Protein AF-A0A5N6PTI0-F1 (afdb_monomer)

pLDDT: mean 85.07, std 8.72, range [55.5, 95.88]

Organism: NCBI:txid192012

Sequence (75 aa):
MAEMYAAVVGQNFKIHSILISETEVGSANKVPKLLDLTDYDNWKGRFETHLNGTDTNLWERILSPYERPRVPSNS

Structure (mmCIF, N/CA/C/O backbone):
data_AF-A0A5N6PTI0-F1
#
_en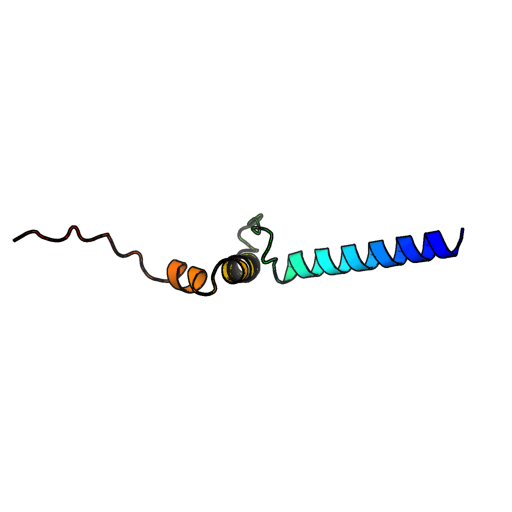try.id   AF-A0A5N6PTI0-F1
#
loop_
_atom_site.group_PDB
_atom_site.id
_atom_site.type_symbol
_atom_site.label_atom_id
_atom_site.label_alt_id
_atom_site.label_comp_id
_atom_site.label_asym_id
_atom_site.label_entity_id
_atom_site.label_seq_id
_atom_site.pdbx_PDB_ins_code
_atom_site.Cartn_x
_atom_site.Cartn_y
_atom_site.Cartn_z
_atom_site.occupancy
_atom_site.B_iso_or_equiv
_atom_site.auth_seq_id
_atom_site.auth_comp_id
_atom_site.auth_asym_id
_atom_site.auth_atom_id
_atom_site.pdbx_PDB_model_num
ATOM 1 N N . MET A 1 1 ? 13.267 17.615 36.605 1.00 61.91 1 MET A N 1
ATOM 2 C CA . MET A 1 1 ? 14.090 17.663 35.369 1.00 61.91 1 MET A CA 1
ATOM 3 C C . MET A 1 1 ? 14.243 16.277 34.729 1.00 61.91 1 MET A C 1
ATOM 5 O O . MET A 1 1 ? 13.956 16.160 33.549 1.00 61.91 1 MET A O 1
ATOM 9 N N . ALA A 1 2 ? 14.604 15.222 35.477 1.00 71.56 2 ALA A N 1
ATOM 10 C CA . ALA A 1 2 ? 14.717 13.846 34.956 1.00 71.56 2 ALA A CA 1
ATOM 11 C C . ALA A 1 2 ? 13.417 13.287 34.331 1.00 71.56 2 ALA A C 1
ATOM 13 O O . ALA A 1 2 ? 13.457 12.677 33.269 1.00 71.56 2 ALA A O 1
ATOM 14 N N . GLU A 1 3 ? 12.259 13.565 34.932 1.00 74.81 3 GLU A N 1
ATOM 15 C CA . GLU A 1 3 ? 10.949 13.140 34.407 1.00 74.81 3 GLU A CA 1
ATOM 16 C C . GLU A 1 3 ? 10.597 13.806 33.069 1.00 74.81 3 GLU A C 1
ATOM 18 O O . GLU A 1 3 ? 10.003 13.180 32.196 1.00 74.81 3 GLU A O 1
ATOM 23 N N . MET A 1 4 ? 11.026 15.057 32.870 1.00 76.44 4 MET A N 1
ATOM 24 C CA . MET A 1 4 ? 10.850 15.775 31.605 1.00 76.44 4 MET A CA 1
ATOM 25 C C . MET A 1 4 ? 11.687 15.128 30.494 1.00 76.44 4 MET A C 1
ATOM 27 O O . MET A 1 4 ? 11.185 14.922 29.394 1.00 76.44 4 MET A O 1
ATOM 31 N N . TYR A 1 5 ? 12.930 14.734 30.794 1.00 76.12 5 TYR A N 1
ATOM 32 C CA . TYR A 1 5 ? 13.762 13.976 29.855 1.00 76.12 5 TYR A CA 1
ATOM 33 C C . TYR A 1 5 ? 13.160 12.603 29.538 1.00 76.12 5 TYR A C 1
ATOM 35 O O . TYR A 1 5 ? 13.110 12.223 28.371 1.00 76.12 5 TYR A O 1
ATOM 43 N N . ALA A 1 6 ? 12.639 11.886 30.540 1.00 77.62 6 ALA A N 1
ATOM 44 C CA . ALA A 1 6 ? 11.968 10.603 30.330 1.00 77.62 6 ALA A CA 1
ATOM 45 C C . ALA A 1 6 ? 10.717 10.739 29.440 1.00 77.62 6 ALA A C 1
ATOM 47 O O . ALA A 1 6 ? 1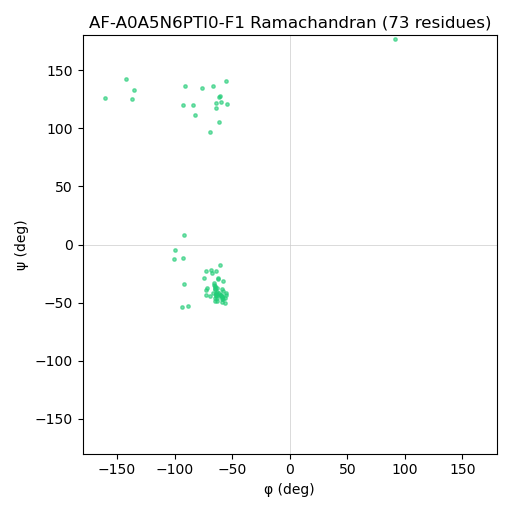0.516 9.935 28.529 1.00 77.62 6 ALA A O 1
ATOM 48 N N . ALA A 1 7 ? 9.913 11.788 29.645 1.00 78.81 7 ALA A N 1
ATOM 49 C CA . ALA A 1 7 ? 8.749 12.080 28.813 1.00 78.81 7 ALA A CA 1
ATOM 50 C C . ALA A 1 7 ? 9.137 12.396 27.357 1.00 78.81 7 ALA A C 1
ATOM 52 O O . ALA A 1 7 ? 8.519 11.869 26.432 1.00 78.81 7 ALA A O 1
ATOM 53 N N . VAL A 1 8 ? 10.185 13.200 27.146 1.00 78.12 8 VAL A N 1
ATOM 54 C CA . VAL A 1 8 ? 10.695 13.539 25.805 1.00 78.12 8 VAL A CA 1
ATOM 55 C C . VAL A 1 8 ? 11.240 12.301 25.086 1.00 78.12 8 VAL A C 1
ATOM 57 O O . VAL A 1 8 ? 10.903 12.068 23.927 1.00 78.12 8 VAL A O 1
ATOM 60 N N . VAL A 1 9 ? 12.018 11.457 25.772 1.00 75.88 9 VAL A N 1
ATOM 61 C CA . VAL A 1 9 ? 12.525 10.191 25.211 1.00 75.88 9 VAL A CA 1
ATOM 62 C C . VAL A 1 9 ? 11.373 9.260 24.824 1.00 75.88 9 VAL A C 1
ATOM 64 O O . VAL A 1 9 ? 11.377 8.699 23.728 1.00 75.88 9 VAL A O 1
ATOM 67 N N . GLY A 1 10 ? 10.350 9.142 25.677 1.00 78.50 10 GLY A N 1
ATOM 68 C CA . GLY A 1 10 ? 9.165 8.334 25.392 1.00 78.50 10 GLY A CA 1
ATOM 69 C C . GLY A 1 10 ? 8.358 8.834 24.188 1.00 78.50 10 GLY A C 1
ATOM 70 O O . GLY A 1 10 ? 7.860 8.025 23.407 1.00 78.50 10 GLY A O 1
ATOM 71 N N . GLN A 1 11 ? 8.243 10.152 24.000 1.00 77.12 11 GLN A N 1
ATOM 72 C CA . GLN A 1 11 ? 7.592 10.727 22.817 1.00 77.12 11 GLN A CA 1
ATOM 73 C C . GLN A 1 11 ? 8.406 10.492 21.543 1.00 77.12 11 GLN A C 1
ATOM 75 O O . GLN A 1 11 ? 7.841 10.062 20.539 1.00 77.12 11 GLN A O 1
ATOM 80 N N . ASN A 1 12 ? 9.725 10.693 21.597 1.00 79.31 12 ASN A N 1
ATOM 81 C CA . ASN A 1 12 ? 10.606 10.445 20.457 1.00 79.31 12 ASN A CA 1
ATOM 82 C C . ASN A 1 12 ? 10.520 8.989 19.994 1.00 79.31 12 ASN A C 1
ATOM 84 O O . ASN A 1 12 ? 10.372 8.735 18.802 1.00 79.31 12 ASN A O 1
ATOM 88 N N . PHE A 1 13 ? 10.528 8.033 20.927 1.00 83.88 13 PHE A N 1
ATOM 89 C CA . PHE A 1 13 ? 10.377 6.617 20.596 1.00 83.88 13 PHE A CA 1
ATOM 90 C C . PHE A 1 13 ? 9.058 6.325 19.864 1.00 83.88 13 PHE A C 1
ATOM 92 O O . PHE A 1 13 ? 9.067 5.656 18.833 1.00 83.88 13 PHE A O 1
ATOM 99 N N . LYS A 1 14 ? 7.935 6.877 20.345 1.00 83.31 14 LYS A N 1
ATOM 100 C CA . LYS A 1 14 ? 6.620 6.710 19.700 1.00 83.31 14 LYS A CA 1
ATOM 101 C C . LYS A 1 14 ? 6.578 7.312 18.296 1.00 83.31 14 LYS A C 1
ATOM 103 O O . LYS A 1 14 ? 6.003 6.717 17.390 1.00 83.31 14 LYS A O 1
ATOM 108 N N . ILE A 1 15 ? 7.186 8.480 18.101 1.00 83.00 15 ILE A N 1
ATOM 109 C CA . ILE A 1 15 ? 7.264 9.112 16.779 1.00 83.00 15 ILE A CA 1
ATOM 110 C C . ILE A 1 15 ? 8.098 8.240 15.838 1.00 83.00 15 ILE A C 1
ATOM 112 O O . ILE A 1 15 ? 7.658 7.958 14.728 1.00 83.00 15 ILE A O 1
ATOM 116 N N . HIS A 1 16 ? 9.256 7.749 16.288 1.00 79.44 16 HIS A N 1
ATOM 117 C CA . HIS A 1 16 ? 10.084 6.843 15.493 1.00 79.44 16 HIS A CA 1
ATOM 118 C C . HIS A 1 16 ? 9.345 5.554 15.118 1.00 79.44 16 HIS A C 1
ATOM 120 O O . HIS A 1 16 ? 9.404 5.153 13.959 1.00 79.44 16 HIS A O 1
ATOM 126 N N . SER A 1 17 ? 8.604 4.936 16.044 1.00 78.25 17 SER A N 1
ATOM 127 C CA . SER A 1 17 ? 7.838 3.720 15.741 1.00 78.25 17 SER A CA 1
ATOM 128 C C . SER A 1 17 ? 6.717 3.966 14.730 1.00 78.25 17 SER A C 1
ATOM 130 O O . SER A 1 17 ? 6.485 3.130 13.858 1.00 78.25 17 SER A O 1
ATOM 132 N N . ILE A 1 18 ? 6.040 5.118 14.818 1.00 79.81 18 ILE A N 1
ATOM 133 C CA . ILE A 1 18 ? 5.010 5.514 13.847 1.00 79.81 18 ILE A CA 1
ATOM 134 C C . ILE A 1 18 ? 5.644 5.717 12.472 1.00 79.81 18 ILE A C 1
ATOM 136 O O . ILE A 1 18 ? 5.168 5.141 11.502 1.00 79.81 18 ILE A O 1
ATOM 140 N N . LEU A 1 19 ? 6.745 6.469 12.395 1.00 79.44 19 LEU A N 1
ATOM 141 C CA . LEU A 1 19 ? 7.438 6.729 11.134 1.00 79.44 19 LEU A CA 1
ATOM 142 C C . LEU A 1 19 ? 7.898 5.432 10.463 1.00 79.44 19 LEU A C 1
ATOM 144 O O . LEU A 1 19 ? 7.679 5.270 9.267 1.00 79.44 19 LEU A O 1
ATOM 148 N N . ILE A 1 20 ? 8.485 4.495 11.215 1.00 80.44 20 ILE A N 1
ATOM 149 C CA . ILE A 1 20 ? 8.890 3.183 10.684 1.00 80.44 20 ILE A CA 1
ATOM 150 C C . ILE A 1 20 ? 7.672 2.448 10.120 1.00 80.44 20 ILE A C 1
ATOM 152 O O . ILE A 1 20 ? 7.689 2.066 8.953 1.00 80.44 20 ILE A O 1
ATOM 156 N N . SER A 1 21 ? 6.587 2.372 10.896 1.00 77.19 21 SER A N 1
ATOM 157 C CA . SER A 1 21 ? 5.351 1.707 10.469 1.00 77.19 21 SER A CA 1
ATOM 158 C C . SER A 1 21 ? 4.794 2.324 9.182 1.00 77.19 21 SER A C 1
ATOM 160 O O . SER A 1 21 ? 4.499 1.610 8.231 1.00 77.19 21 SER A O 1
ATOM 162 N N . GLU A 1 22 ? 4.720 3.655 9.089 1.00 81.00 2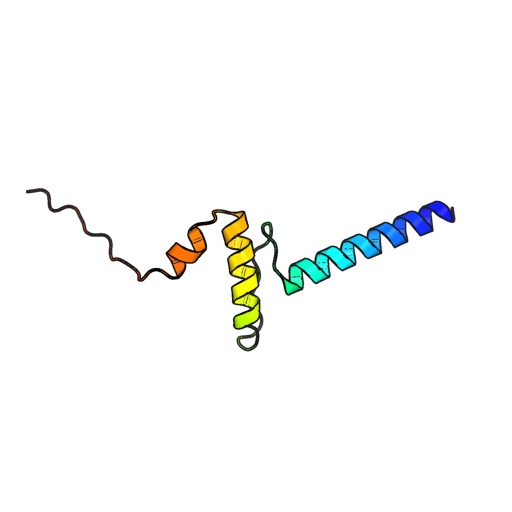2 GLU A N 1
ATOM 163 C CA . GLU A 1 22 ? 4.272 4.341 7.868 1.00 81.00 22 GLU A CA 1
ATOM 164 C C . GLU A 1 22 ? 5.185 4.069 6.665 1.00 81.00 22 GLU A C 1
ATOM 166 O O . GLU A 1 22 ? 4.729 4.077 5.521 1.00 81.00 22 GLU A O 1
ATOM 171 N N . THR A 1 23 ? 6.476 3.832 6.907 1.00 79.00 23 THR A N 1
ATOM 172 C CA . THR A 1 23 ? 7.438 3.524 5.843 1.00 79.00 23 THR A CA 1
ATOM 173 C C . THR A 1 23 ? 7.268 2.097 5.321 1.00 79.00 23 THR A C 1
ATOM 175 O O . THR A 1 23 ? 7.537 1.868 4.141 1.00 79.00 23 THR A O 1
ATOM 178 N N . GLU A 1 24 ? 6.799 1.173 6.164 1.00 82.12 24 GLU A N 1
ATOM 179 C CA . GLU A 1 24 ? 6.577 -0.243 5.846 1.00 82.12 24 GLU A CA 1
ATOM 180 C C . GLU A 1 24 ? 5.180 -0.503 5.263 1.00 82.12 24 GLU A C 1
ATOM 182 O O . GLU A 1 24 ? 5.066 -1.069 4.178 1.00 82.12 24 GLU A O 1
ATOM 187 N N . VAL A 1 25 ? 4.115 -0.057 5.940 1.00 82.38 25 VAL A N 1
ATOM 188 C CA . VAL A 1 25 ? 2.717 -0.353 5.556 1.00 82.38 25 VAL A CA 1
ATOM 189 C C . VAL A 1 25 ? 2.019 0.785 4.810 1.00 82.38 25 VAL A C 1
ATOM 191 O O . VAL A 1 25 ? 0.967 0.585 4.201 1.00 82.38 25 VAL A O 1
ATOM 194 N N . GLY A 1 26 ? 2.617 1.977 4.803 1.00 85.94 26 GLY A N 1
ATOM 195 C CA . GLY A 1 26 ? 2.041 3.173 4.197 1.00 85.94 26 GLY A CA 1
ATOM 196 C C . GLY A 1 26 ? 1.220 3.989 5.191 1.00 85.94 26 GLY A C 1
ATOM 197 O O . GLY A 1 26 ? 1.046 3.623 6.351 1.00 85.94 26 GLY A O 1
ATOM 198 N N . SER A 1 27 ? 0.719 5.133 4.731 1.00 87.25 27 SER A N 1
ATOM 199 C CA . SER A 1 27 ? -0.066 6.060 5.547 1.00 87.25 27 SER A CA 1
ATOM 200 C C . SER A 1 27 ? -1.282 6.533 4.764 1.00 87.25 27 SER A C 1
ATOM 202 O O . SER A 1 27 ? -1.162 6.977 3.622 1.00 87.25 27 SER A O 1
ATOM 204 N N . ALA A 1 28 ? -2.454 6.508 5.399 1.00 87.06 28 ALA A N 1
ATOM 205 C CA . ALA A 1 28 ? -3.672 7.097 4.843 1.00 87.06 28 ALA A CA 1
ATOM 206 C C . ALA A 1 28 ? -3.499 8.599 4.549 1.00 87.06 28 ALA A C 1
ATOM 208 O O . ALA A 1 28 ? -4.051 9.121 3.587 1.00 87.06 28 ALA A O 1
ATOM 209 N N . ASN A 1 29 ? -2.666 9.291 5.332 1.00 87.38 29 ASN A N 1
ATOM 210 C CA . ASN A 1 29 ? -2.559 10.750 5.304 1.00 87.38 29 ASN A CA 1
ATOM 211 C C . ASN A 1 29 ? -1.472 11.277 4.359 1.00 87.38 29 ASN A C 1
ATOM 213 O O . ASN A 1 29 ? -1.402 12.482 4.114 1.00 87.38 29 ASN A O 1
ATOM 217 N N . LYS A 1 30 ? -0.591 10.408 3.850 1.00 88.00 30 LYS A N 1
ATOM 218 C CA . LYS A 1 30 ? 0.574 10.820 3.065 1.00 88.00 30 LYS A CA 1
ATOM 219 C C . LYS A 1 30 ? 0.771 9.931 1.848 1.00 88.00 30 LYS A C 1
ATOM 221 O O . LYS A 1 30 ? 0.965 8.727 1.976 1.0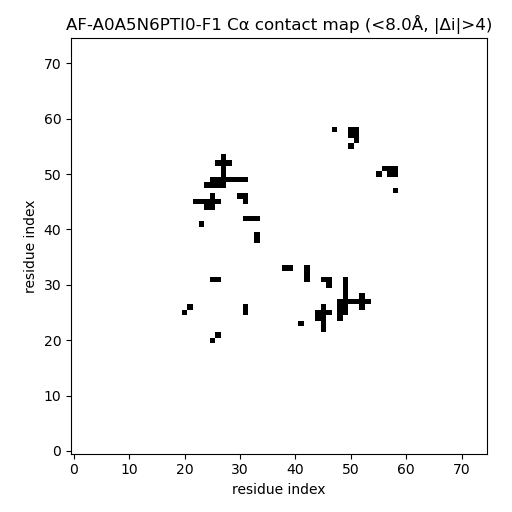0 88.00 30 LYS A O 1
ATOM 226 N N . VAL A 1 31 ? 0.842 10.567 0.680 1.00 91.25 31 VAL A N 1
ATOM 227 C CA . VAL A 1 31 ? 1.144 9.894 -0.588 1.00 91.25 31 VAL A CA 1
ATOM 228 C C . VAL A 1 31 ? 2.567 9.305 -0.539 1.00 91.25 31 VAL A C 1
ATOM 230 O O . VAL A 1 31 ? 3.530 10.065 -0.356 1.00 91.25 31 VAL A O 1
ATOM 233 N N . PRO A 1 32 ? 2.747 7.984 -0.725 1.00 92.38 32 PRO A N 1
ATOM 234 C CA . PRO A 1 32 ? 4.069 7.374 -0.783 1.00 92.38 32 PRO A CA 1
ATOM 235 C C . PRO A 1 32 ? 4.741 7.658 -2.132 1.00 92.38 32 PRO A C 1
ATOM 237 O O . PRO A 1 32 ? 4.139 7.522 -3.199 1.00 92.38 32 PRO A O 1
ATOM 240 N N . LYS A 1 33 ? 6.021 8.034 -2.092 1.00 91.50 33 LYS A N 1
ATOM 241 C CA . LYS A 1 33 ? 6.838 8.250 -3.294 1.00 91.50 33 LYS A CA 1
ATOM 242 C C . LYS A 1 33 ? 7.549 6.956 -3.681 1.00 91.50 33 LYS A C 1
ATOM 244 O O . LYS A 1 33 ? 8.124 6.306 -2.812 1.00 91.50 33 LYS A O 1
ATOM 249 N N . LEU A 1 34 ? 7.552 6.626 -4.970 1.00 93.06 34 LEU A N 1
ATOM 250 C CA . LEU A 1 34 ? 8.392 5.566 -5.522 1.00 93.06 34 LEU A CA 1
ATOM 251 C C . LEU A 1 34 ? 9.787 6.143 -5.777 1.00 93.06 34 LEU A C 1
ATOM 253 O O . LEU A 1 34 ? 9.940 7.025 -6.620 1.00 93.06 34 LEU A O 1
ATOM 257 N N . LEU A 1 35 ? 10.777 5.700 -5.004 1.00 90.44 35 LEU A N 1
ATOM 258 C CA . LEU A 1 35 ? 12.157 6.184 -5.127 1.00 90.44 35 LEU A CA 1
ATOM 259 C C . LEU A 1 35 ? 12.986 5.317 -6.082 1.00 90.44 35 LEU A C 1
ATOM 261 O O . LEU A 1 35 ? 13.832 5.846 -6.795 1.00 90.44 35 LEU A O 1
ATOM 265 N N . ASP A 1 36 ? 12.715 4.011 -6.108 1.00 93.19 36 ASP A N 1
ATOM 266 C CA . ASP A 1 36 ? 13.411 3.018 -6.925 1.00 93.19 36 ASP A CA 1
ATOM 267 C C . ASP A 1 36 ? 12.408 1.971 -7.437 1.00 93.19 36 ASP A C 1
ATOM 269 O O . ASP A 1 36 ? 11.480 1.599 -6.720 1.00 93.19 36 ASP A O 1
ATOM 273 N N . LEU A 1 37 ? 12.575 1.491 -8.673 1.00 94.44 37 LEU A N 1
ATOM 274 C CA . LEU A 1 37 ? 11.689 0.482 -9.270 1.00 94.44 37 LEU A CA 1
ATOM 275 C C . LEU A 1 37 ? 11.791 -0.890 -8.590 1.00 94.44 37 LEU A C 1
ATOM 277 O O . LEU A 1 37 ? 10.833 -1.655 -8.628 1.00 94.44 37 LEU A O 1
ATOM 281 N N . THR A 1 38 ? 12.915 -1.200 -7.948 1.00 95.88 38 THR A N 1
ATOM 282 C CA . THR A 1 38 ? 13.078 -2.418 -7.138 1.00 95.88 38 THR A CA 1
ATOM 283 C C . THR A 1 38 ? 12.154 -2.442 -5.920 1.00 95.88 38 THR A C 1
ATOM 285 O O . THR A 1 38 ? 11.813 -3.512 -5.429 1.00 95.88 38 THR A O 1
ATOM 288 N N . ASP A 1 39 ? 11.694 -1.272 -5.470 1.00 93.19 39 ASP A N 1
ATOM 289 C CA . ASP A 1 39 ? 10.761 -1.106 -4.356 1.00 93.19 39 ASP A CA 1
ATOM 290 C C . ASP A 1 39 ? 9.292 -1.073 -4.817 1.00 93.19 39 ASP A C 1
ATOM 292 O O . ASP A 1 39 ? 8.397 -0.767 -4.030 1.00 93.19 39 ASP A O 1
ATOM 296 N N . TYR A 1 40 ? 9.014 -1.365 -6.095 1.00 93.69 40 TYR A N 1
ATOM 297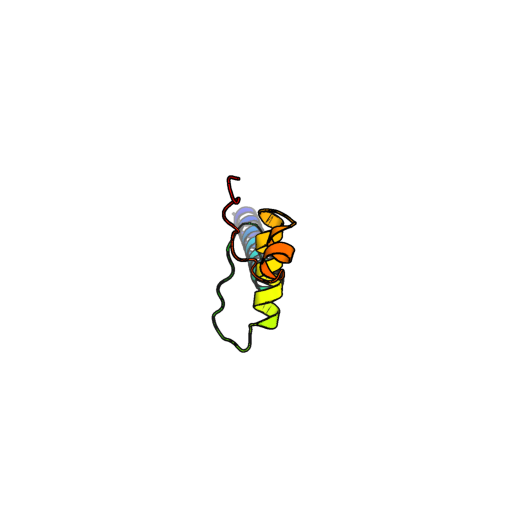 C CA . TYR A 1 40 ? 7.672 -1.241 -6.664 1.00 93.69 40 TYR A CA 1
ATOM 298 C C . TYR A 1 40 ? 6.624 -2.060 -5.904 1.00 93.69 40 TYR A C 1
ATOM 30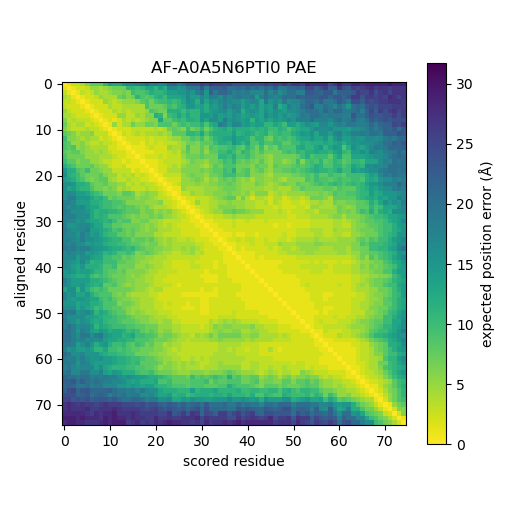0 O O . TYR A 1 40 ? 5.563 -1.524 -5.591 1.00 93.69 40 TYR A O 1
ATOM 308 N N . ASP A 1 41 ? 6.910 -3.318 -5.564 1.00 94.19 41 ASP A N 1
ATOM 309 C CA . ASP A 1 41 ? 5.938 -4.188 -4.890 1.00 94.19 41 ASP A CA 1
ATOM 310 C C . ASP A 1 41 ? 5.583 -3.684 -3.482 1.00 94.19 41 ASP A C 1
ATOM 312 O O . ASP A 1 41 ? 4.412 -3.679 -3.095 1.00 94.19 41 ASP A O 1
ATOM 316 N N . ASN A 1 42 ? 6.563 -3.162 -2.740 1.00 92.44 42 ASN A N 1
ATOM 317 C CA . ASN A 1 42 ? 6.313 -2.553 -1.432 1.00 92.44 42 ASN A CA 1
ATOM 318 C C . ASN A 1 42 ? 5.607 -1.200 -1.579 1.00 92.44 42 ASN A C 1
ATOM 320 O O . ASN A 1 42 ? 4.658 -0.891 -0.859 1.00 92.44 42 ASN A O 1
ATOM 324 N N . TRP A 1 43 ? 6.053 -0.364 -2.524 1.00 94.62 43 TRP A N 1
ATOM 325 C CA . TRP A 1 43 ? 5.402 0.903 -2.849 1.00 94.62 43 TRP A CA 1
ATOM 326 C C . TRP A 1 43 ? 3.933 0.704 -3.209 1.00 94.62 43 TRP A C 1
ATOM 328 O O . TRP A 1 43 ? 3.097 1.459 -2.719 1.00 94.62 43 TRP A O 1
ATOM 338 N N . LYS A 1 44 ? 3.618 -0.332 -3.988 1.00 94.44 44 LYS A N 1
ATOM 339 C CA . LYS A 1 44 ? 2.261 -0.693 -4.386 1.00 94.44 44 LYS A CA 1
ATOM 340 C C . LYS A 1 44 ? 1.364 -0.899 -3.166 1.00 94.44 44 LYS A C 1
ATOM 342 O O . LYS A 1 44 ? 0.321 -0.259 -3.086 1.00 94.44 44 LYS A O 1
ATOM 347 N N . GLY A 1 45 ? 1.802 -1.701 -2.192 1.00 93.50 45 GLY A N 1
ATOM 348 C CA . GLY A 1 45 ? 1.052 -1.917 -0.948 1.00 93.50 45 GLY A CA 1
ATOM 349 C C . GLY A 1 45 ? 0.848 -0.626 -0.147 1.00 93.50 45 GLY A C 1
ATOM 350 O O . GLY A 1 45 ? -0.261 -0.322 0.285 1.00 93.50 45 GLY A O 1
ATOM 351 N N . ARG A 1 46 ? 1.890 0.205 -0.024 1.00 94.75 46 ARG A N 1
ATOM 352 C CA . ARG A 1 46 ? 1.786 1.503 0.670 1.00 94.75 46 ARG A CA 1
ATOM 353 C C . ARG A 1 46 ? 0.844 2.474 -0.044 1.00 94.75 46 ARG A C 1
ATOM 355 O O . ARG A 1 46 ? 0.164 3.265 0.608 1.00 94.75 46 ARG A O 1
ATOM 362 N N . PHE A 1 47 ? 0.829 2.448 -1.375 1.00 94.88 47 PHE A N 1
ATOM 363 C CA . PHE A 1 47 ? -0.023 3.302 -2.198 1.00 94.88 47 PHE A CA 1
ATOM 364 C C . PHE A 1 47 ? -1.489 2.863 -2.126 1.00 94.88 47 PHE A C 1
ATOM 366 O O . PHE A 1 47 ? -2.367 3.711 -1.989 1.00 94.88 47 PHE A O 1
ATOM 373 N N . GLU A 1 48 ? -1.747 1.555 -2.109 1.00 94.56 48 GLU A N 1
ATOM 374 C CA . GLU A 1 48 ? -3.069 0.990 -1.831 1.00 94.56 48 GLU A CA 1
ATOM 375 C C . GLU A 1 48 ? -3.587 1.418 -0.447 1.00 94.56 48 GLU A C 1
ATOM 377 O O . GLU A 1 48 ? -4.700 1.935 -0.349 1.00 94.56 48 GLU A O 1
ATOM 382 N N . THR A 1 49 ? -2.763 1.333 0.608 1.00 93.38 49 THR A N 1
ATOM 383 C CA . THR A 1 49 ? -3.107 1.850 1.950 1.00 93.38 49 THR A CA 1
ATOM 384 C C . THR A 1 49 ? -3.488 3.333 1.917 1.00 93.38 49 THR A C 1
ATOM 386 O O . THR A 1 49 ? -4.470 3.737 2.544 1.00 93.38 49 THR A O 1
ATOM 389 N N . HIS A 1 50 ? -2.734 4.157 1.182 1.00 94.44 50 HIS A N 1
ATOM 390 C CA . HIS A 1 50 ? -3.030 5.584 1.052 1.00 94.44 50 HIS A CA 1
ATOM 391 C C . HIS A 1 50 ? -4.383 5.837 0.370 1.00 94.44 50 HIS A C 1
ATOM 393 O O . HIS A 1 50 ? -5.190 6.630 0.861 1.00 94.44 50 HIS A O 1
ATOM 399 N N . LEU A 1 51 ? -4.658 5.135 -0.733 1.00 94.81 51 LEU A N 1
ATOM 400 C CA . LEU A 1 51 ? -5.923 5.254 -1.456 1.00 94.81 51 LEU A CA 1
ATOM 401 C C . LEU A 1 51 ? -7.109 4.784 -0.621 1.00 94.81 51 LEU A C 1
ATOM 403 O O . LEU A 1 51 ? -8.111 5.489 -0.580 1.00 94.81 51 LEU A O 1
ATOM 407 N N . ASN A 1 52 ? -6.969 3.677 0.110 1.00 91.50 52 ASN A N 1
ATOM 408 C CA . ASN A 1 52 ? -8.007 3.181 1.015 1.00 91.50 52 ASN A CA 1
ATOM 409 C C . ASN A 1 52 ? -8.328 4.171 2.143 1.00 91.50 52 ASN A C 1
ATOM 411 O O . ASN A 1 52 ? -9.461 4.219 2.613 1.00 91.50 52 ASN A O 1
ATOM 415 N N . GLY A 1 53 ? -7.354 4.992 2.546 1.00 90.38 53 GLY A N 1
ATOM 416 C CA . GLY A 1 53 ? -7.575 6.118 3.452 1.00 90.38 53 GLY A CA 1
ATOM 417 C C . GLY A 1 53 ? -8.400 7.264 2.852 1.00 90.38 53 GLY A C 1
ATOM 418 O O . GLY A 1 53 ? -8.989 8.038 3.601 1.00 90.38 53 GLY A O 1
ATOM 419 N N . THR A 1 54 ? -8.449 7.375 1.521 1.00 90.06 54 THR A N 1
ATOM 420 C CA . THR A 1 54 ? -9.217 8.397 0.788 1.00 90.06 54 THR A CA 1
ATOM 421 C C . THR A 1 54 ? -10.605 7.881 0.394 1.00 90.06 54 THR A C 1
ATOM 423 O O . THR A 1 54 ? -11.608 8.516 0.705 1.00 90.06 54 THR A O 1
ATOM 426 N N . ASP A 1 55 ? -10.661 6.736 -0.288 1.00 91.81 55 ASP A N 1
ATOM 427 C CA . ASP A 1 55 ? -11.871 6.003 -0.675 1.00 91.81 55 ASP A CA 1
ATOM 428 C C . ASP A 1 55 ? -11.468 4.550 -0.981 1.00 91.81 55 ASP A C 1
ATOM 430 O O . ASP A 1 55 ? -10.580 4.288 -1.797 1.00 91.81 55 ASP A O 1
ATOM 434 N N . THR A 1 56 ? -12.135 3.603 -0.320 1.00 90.25 56 THR A N 1
ATOM 435 C CA . THR A 1 56 ? -11.818 2.167 -0.359 1.00 90.25 56 THR A CA 1
ATOM 436 C C . THR A 1 56 ? -11.911 1.540 -1.750 1.00 90.25 56 THR A C 1
ATOM 438 O O . THR A 1 56 ? -11.358 0.471 -1.968 1.00 90.25 56 THR A O 1
ATOM 441 N N . ASN A 1 57 ? -12.585 2.186 -2.704 1.00 91.00 57 ASN A N 1
ATOM 442 C CA . ASN A 1 57 ? -12.795 1.652 -4.052 1.00 91.00 57 ASN A CA 1
ATOM 443 C C . ASN A 1 57 ? -11.824 2.239 -5.089 1.00 91.00 57 ASN A C 1
ATOM 445 O O . ASN A 1 57 ? -11.850 1.852 -6.261 1.00 91.00 57 ASN A O 1
ATOM 449 N N . LEU A 1 58 ? -10.981 3.207 -4.710 1.00 92.19 58 LEU A N 1
ATOM 450 C CA . LEU A 1 58 ? -10.064 3.848 -5.658 1.00 92.19 58 LEU A CA 1
ATOM 451 C C . LEU A 1 58 ? -9.025 2.876 -6.203 1.00 92.19 58 LEU A C 1
ATOM 453 O O . LEU A 1 58 ? -8.681 2.954 -7.382 1.00 92.19 58 LEU A O 1
ATOM 457 N N . TRP A 1 59 ? -8.550 1.953 -5.371 1.00 93.25 59 TRP A N 1
ATOM 458 C CA . TRP A 1 59 ? -7.579 0.960 -5.806 1.00 93.25 59 TRP A CA 1
ATOM 459 C C . TRP A 1 59 ? -8.142 0.048 -6.898 1.00 93.25 59 TRP A C 1
ATOM 461 O O . TRP A 1 59 ? -7.550 -0.086 -7.970 1.00 93.25 59 TRP A O 1
ATOM 471 N N . GLU A 1 60 ? -9.344 -0.483 -6.683 1.00 91.12 60 GLU A N 1
ATOM 472 C CA . GLU A 1 60 ? -10.051 -1.315 -7.661 1.00 91.12 60 GLU A CA 1
ATOM 473 C C . GLU A 1 60 ? -10.296 -0.567 -8.978 1.00 91.12 6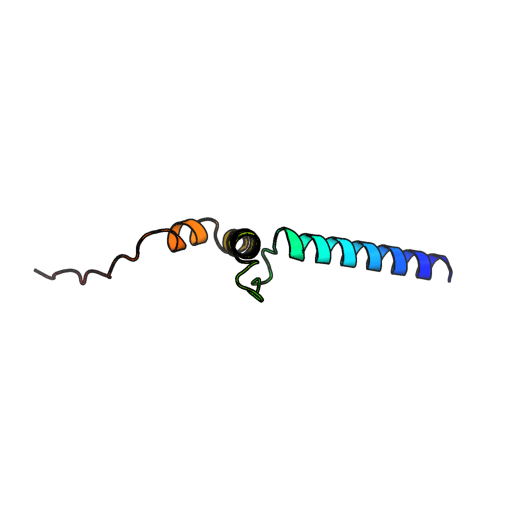0 GLU A C 1
ATOM 475 O O . GLU A 1 60 ? -10.143 -1.131 -10.065 1.00 91.12 60 GLU A O 1
ATOM 480 N N . ARG A 1 61 ? -10.606 0.733 -8.905 1.00 89.25 61 ARG A N 1
ATOM 481 C CA . ARG A 1 61 ? -10.767 1.591 -10.087 1.00 89.25 61 ARG A CA 1
ATOM 482 C C . ARG A 1 61 ? -9.476 1.793 -10.875 1.00 89.25 61 ARG A C 1
ATOM 484 O O . ARG A 1 61 ? -9.544 1.891 -12.094 1.00 89.25 61 ARG A O 1
ATOM 491 N N . ILE A 1 62 ? -8.320 1.854 -10.215 1.00 89.75 62 ILE A N 1
ATOM 492 C CA . ILE A 1 62 ? -7.015 1.961 -10.890 1.00 89.75 62 ILE A CA 1
ATOM 493 C C . ILE A 1 62 ? -6.645 0.644 -11.575 1.00 89.75 62 ILE A C 1
ATOM 495 O O . ILE A 1 62 ? -6.067 0.659 -12.660 1.00 89.75 62 ILE A O 1
ATOM 499 N N . LEU A 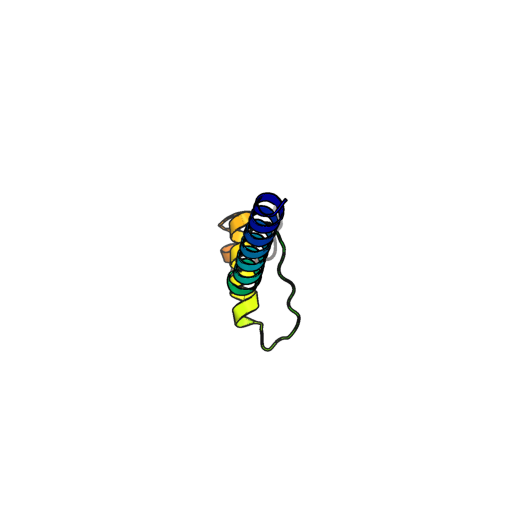1 63 ? -6.974 -0.488 -10.950 1.00 90.19 63 LEU A N 1
ATOM 500 C CA . LEU A 1 63 ? -6.756 -1.814 -11.533 1.00 90.19 63 LEU A CA 1
ATOM 501 C C . LEU A 1 63 ? -7.730 -2.121 -12.677 1.00 90.19 63 LEU A C 1
ATOM 503 O O . LEU A 1 63 ? -7.441 -2.969 -13.523 1.00 90.19 63 LEU A O 1
ATOM 507 N N . SER A 1 64 ? -8.877 -1.443 -12.708 1.00 89.56 64 SER A N 1
ATOM 508 C CA . SER A 1 64 ? -9.869 -1.605 -13.764 1.00 89.56 64 SER A CA 1
ATOM 509 C C . SER A 1 64 ? -9.316 -1.104 -15.104 1.00 89.56 64 SER A C 1
ATOM 511 O O . SER A 1 64 ? -8.714 -0.028 -15.162 1.00 89.56 64 SER A O 1
ATOM 513 N N . PRO A 1 65 ? -9.526 -1.841 -16.210 1.00 87.62 65 PRO A N 1
ATOM 514 C CA . PRO A 1 65 ? -9.143 -1.372 -17.533 1.00 87.62 65 PRO A CA 1
ATOM 515 C C . PRO A 1 65 ? -9.763 -0.010 -17.846 1.00 87.62 65 PRO A C 1
ATOM 517 O O . PRO A 1 65 ? -10.928 0.242 -17.538 1.00 87.62 65 PRO A O 1
ATOM 520 N N . TYR A 1 66 ? -8.999 0.862 -18.502 1.00 85.00 66 TYR A N 1
ATOM 521 C CA . TYR A 1 66 ? -9.519 2.157 -18.923 1.00 85.00 66 TYR A CA 1
ATOM 522 C C . TYR A 1 66 ? -10.649 1.984 -19.944 1.00 85.00 66 TYR A C 1
ATOM 524 O O . TYR A 1 66 ? -10.433 1.519 -21.067 1.00 85.00 66 TYR A O 1
ATOM 532 N N . GLU A 1 67 ? -11.846 2.432 -19.578 1.00 84.38 67 GLU A N 1
ATOM 533 C CA . GLU A 1 67 ? -12.964 2.552 -20.502 1.00 84.38 67 GLU A CA 1
ATOM 534 C C . GLU A 1 67 ? -12.998 3.962 -21.095 1.00 84.38 67 GLU A C 1
ATOM 536 O O . GLU A 1 67 ? -13.143 4.962 -20.388 1.00 84.38 67 GLU A O 1
ATOM 541 N N . ARG A 1 68 ? -12.882 4.058 -22.425 1.00 84.38 68 ARG A N 1
ATOM 542 C CA . ARG A 1 68 ? -13.058 5.334 -23.128 1.00 84.38 68 ARG A CA 1
ATOM 543 C C . ARG A 1 68 ? -14.485 5.850 -22.873 1.00 84.38 68 ARG A C 1
ATOM 545 O O . ARG A 1 68 ? -15.429 5.121 -23.191 1.00 84.38 68 ARG A O 1
ATOM 552 N N . PRO A 1 69 ? -14.667 7.108 -22.422 1.00 85.12 69 PRO A N 1
ATOM 553 C CA . PRO A 1 69 ? -15.987 7.709 -22.294 1.00 85.12 69 PRO A CA 1
ATOM 554 C C . PRO A 1 69 ? -16.744 7.631 -23.620 1.00 85.12 69 PRO A C 1
ATOM 556 O O . 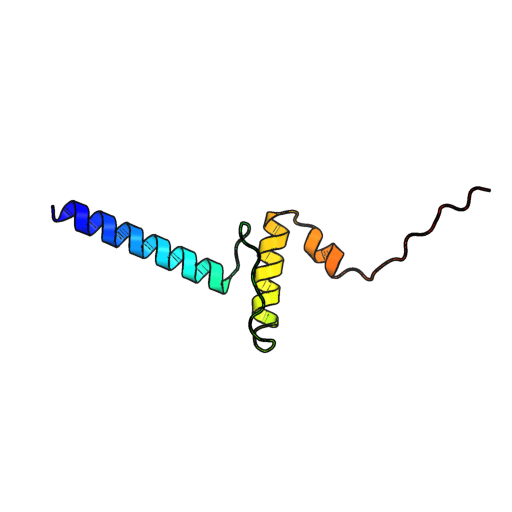PRO A 1 69 ? -16.280 8.130 -24.649 1.00 85.12 69 PRO A O 1
ATOM 559 N N . ARG A 1 70 ? -17.905 6.976 -23.609 1.00 83.75 70 ARG A N 1
ATOM 560 C CA . ARG A 1 70 ? -18.808 6.959 -24.760 1.00 83.75 70 ARG A CA 1
ATOM 561 C C . ARG A 1 70 ? -19.656 8.221 -24.685 1.00 83.75 70 ARG A C 1
ATOM 563 O O . ARG A 1 70 ? -20.361 8.427 -23.702 1.00 83.75 70 ARG A O 1
ATOM 570 N N . VAL A 1 71 ? -19.574 9.069 -25.707 1.00 79.00 71 VAL A N 1
ATOM 571 C CA . VAL A 1 71 ? -20.553 10.147 -25.875 1.00 79.00 71 VAL A CA 1
ATOM 572 C C . VAL A 1 71 ? -21.930 9.500 -26.053 1.00 79.00 71 VAL A C 1
ATOM 574 O O . VAL A 1 71 ? -22.048 8.598 -26.889 1.00 79.00 71 VAL A O 1
ATOM 577 N N . PRO A 1 72 ? -22.956 9.879 -25.269 1.00 72.44 72 PRO A N 1
ATOM 578 C CA . PRO A 1 72 ? -24.296 9.364 -25.494 1.00 72.44 72 PRO A CA 1
ATOM 579 C C . PRO A 1 72 ? -24.719 9.762 -26.909 1.00 72.44 72 PRO A C 1
ATOM 581 O O . PRO A 1 72 ? -24.672 10.935 -27.279 1.00 72.44 72 PRO A O 1
ATOM 584 N N . SER A 1 73 ? -25.063 8.774 -27.733 1.00 65.94 73 SER A N 1
ATOM 585 C CA . SER A 1 73 ? -25.631 9.019 -29.051 1.00 65.94 73 SER A CA 1
ATOM 586 C C . SER A 1 73 ? -27.029 9.593 -28.850 1.00 65.94 73 SER A C 1
ATOM 588 O O . SER A 1 73 ? -27.971 8.838 -28.612 1.00 65.94 73 SER A O 1
ATOM 590 N N . ASN A 1 74 ? -27.162 10.917 -28.907 1.00 60.75 74 ASN A N 1
ATOM 591 C CA . ASN A 1 74 ? -28.469 11.547 -29.051 1.00 60.75 74 ASN A CA 1
ATOM 592 C C . ASN A 1 74 ? -29.060 11.063 -30.384 1.00 60.75 74 ASN A C 1
ATOM 594 O O . ASN A 1 74 ? -28.571 11.452 -31.445 1.00 60.75 74 ASN A O 1
ATOM 598 N N . SER A 1 75 ? -30.034 10.152 -30.305 1.00 55.50 75 SER A N 1
ATOM 599 C CA . SER A 1 75 ? -30.930 9.798 -31.414 1.00 55.50 75 SER A CA 1
ATOM 600 C C . SER A 1 75 ? -32.119 10.743 -31.433 1.00 55.50 75 SER A C 1
ATOM 602 O O . SER A 1 75 ? -32.547 11.144 -30.326 1.00 55.50 75 SER A O 1
#

Mean predicted aligned error: 9.16 Å

Solvent-accessible surface area (backbone atoms only — not comparable to full-atom values): 4524 Å² total; per-residue (Å²): 111,69,67,59,52,52,52,51,53,54,50,52,51,52,52,52,53,50,54,52,47,36,74,65,56,27,30,52,90,47,87,69,79,81,88,51,78,91,46,42,73,57,44,49,52,14,41,44,39,18,34,47,56,74,41,74,60,50,51,62,58,69,73,43,79,89,75,78,85,74,77,80,80,86,124

Secondary structure (DSSP, 8-state):
-HHHHHHHHHHHHHHHHHHHHHHHH-BTTBPPP---GGGHHHHHHHHHHHHHHH-TTHHHHHHSPPPPPPPP---

Foldseek 3Di:
DVVVVVVVVVVVVVVVVVVVCCVQQNDLVDQDDDPDPVCVVRSLRNNLNNVVSVPNCVNVVVVDDDDDDDDPPPD

Radius of gyration: 20.38 Å; Cα contacts (8 Å, |Δi|>4): 45; chains: 1; bounding box: 46×22×67 Å